Protein AF-A0A8T4M3T1-F1 (afdb_monomer_lite)

Secondary structure (DSSP, 8-state):
--------HHHHHHHHHHHHHHHHHHHHHHHHHS-TT-HHHHHHHHHHHHHHHHHHHHHHHHHHHHHHHHHHHHHHHHHHHHHHTSS-HHHHHHHHHHHHHH--

Sequence (104 aa):
MVPIEEIPKHEILAEEIAELRNKIKNTAYDLEHGFKGNNMVKQKLETHKKMLVEKEQLLSFIIKDKDKIKEIKETEERITEKNATGISEEQQEILEEEIEKEFL

Structure (mmCIF, N/CA/C/O backbone):
data_AF-A0A8T4M3T1-F1
#
_entry.id   AF-A0A8T4M3T1-F1
#
loop_
_atom_site.group_PDB
_atom_site.id
_atom_site.type_symbol
_atom_site.label_atom_id
_atom_site.label_alt_id
_atom_site.label_comp_id
_atom_site.label_asym_id
_atom_site.label_entity_id
_atom_site.label_seq_id
_atom_site.pdbx_PDB_ins_code
_atom_site.Cartn_x
_atom_site.Cartn_y
_atom_site.Cartn_z
_atom_site.occupancy
_atom_site.B_iso_or_equiv
_atom_site.auth_seq_id
_atom_site.auth_comp_id
_atom_site.auth_asym_id
_atom_site.auth_atom_id
_atom_site.pdbx_PDB_model_num
ATOM 1 N N . MET A 1 1 ? -20.495 26.320 11.421 1.00 42.94 1 MET A N 1
ATOM 2 C CA . MET A 1 1 ? -19.470 25.870 10.456 1.00 42.94 1 MET A CA 1
ATOM 3 C C . MET A 1 1 ? -19.511 24.358 10.445 1.00 42.94 1 MET A C 1
ATOM 5 O O . MET A 1 1 ? -19.538 23.780 11.523 1.00 42.94 1 MET A O 1
ATOM 9 N N . VAL A 1 2 ? -19.622 23.743 9.269 1.00 46.72 2 VAL A N 1
ATOM 10 C CA . VAL A 1 2 ? -19.574 22.281 9.129 1.00 46.72 2 VAL A CA 1
ATOM 11 C C . VAL A 1 2 ? -18.154 21.841 9.506 1.00 46.72 2 VAL A C 1
ATOM 13 O O . VAL A 1 2 ? -17.211 22.451 8.995 1.00 46.72 2 VAL A O 1
ATOM 16 N N . PRO A 1 3 ? -17.968 20.892 10.438 1.00 49.69 3 PRO A N 1
ATOM 17 C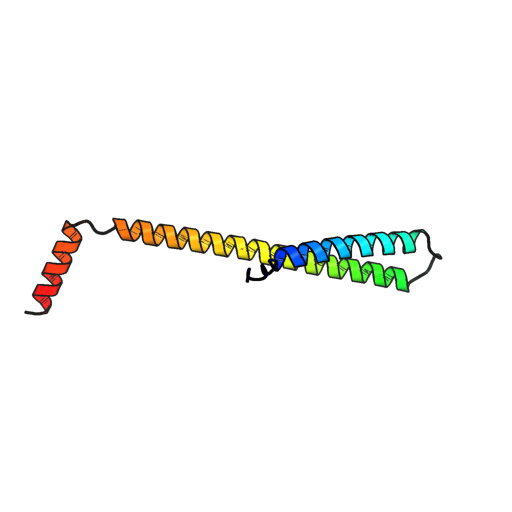 CA . PRO A 1 3 ? -16.640 20.373 10.732 1.00 49.69 3 PRO A CA 1
ATOM 18 C C . PRO A 1 3 ? -16.081 19.739 9.457 1.00 49.69 3 PRO A C 1
ATOM 20 O O . PRO A 1 3 ? -16.790 19.015 8.765 1.00 49.69 3 PRO A O 1
ATOM 23 N N . ILE A 1 4 ? -14.833 20.070 9.122 1.00 60.59 4 ILE A N 1
ATOM 24 C CA . ILE A 1 4 ? -14.098 19.434 8.027 1.00 60.59 4 ILE A CA 1
ATOM 25 C C . ILE A 1 4 ? -14.092 17.941 8.351 1.00 60.59 4 ILE A C 1
ATOM 27 O O . ILE A 1 4 ? -13.524 17.549 9.369 1.00 60.59 4 ILE A O 1
ATOM 31 N N . GLU A 1 5 ? -14.788 17.137 7.548 1.00 58.94 5 GLU A N 1
ATOM 32 C CA . GLU A 1 5 ? -14.753 15.684 7.676 1.00 58.94 5 GLU A CA 1
ATOM 33 C C . GLU A 1 5 ? -13.290 15.256 7.538 1.00 58.94 5 GLU A C 1
ATOM 35 O O . GLU A 1 5 ? -12.674 15.420 6.483 1.00 58.94 5 GLU A O 1
ATOM 40 N N . GLU A 1 6 ? -12.693 14.791 8.637 1.00 63.81 6 GLU A N 1
ATOM 41 C CA . GLU A 1 6 ? -11.380 14.163 8.592 1.00 63.81 6 GLU A CA 1
ATOM 42 C C . GLU A 1 6 ? -11.503 12.940 7.691 1.00 63.81 6 GLU A C 1
ATOM 44 O O . GLU A 1 6 ? -12.140 11.949 8.057 1.00 63.81 6 GLU A O 1
ATOM 49 N N . ILE A 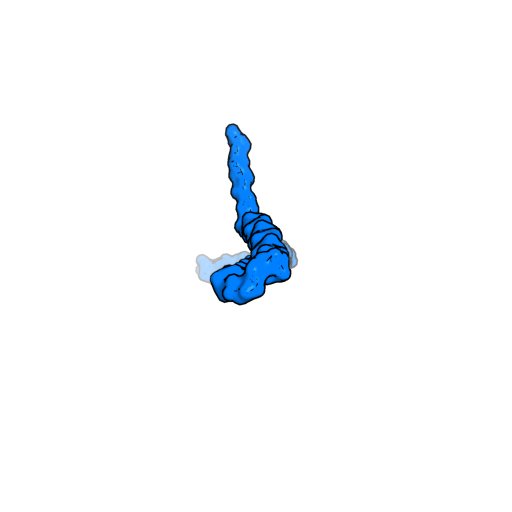1 7 ? -10.903 13.025 6.502 1.00 66.94 7 ILE A N 1
ATOM 50 C CA . ILE A 1 7 ? -10.849 11.899 5.578 1.00 66.94 7 ILE A CA 1
ATOM 51 C C . ILE A 1 7 ? -10.228 10.723 6.341 1.00 66.94 7 ILE A C 1
ATOM 53 O O . ILE A 1 7 ? -9.124 10.849 6.893 1.00 66.94 7 ILE A O 1
ATOM 57 N N . PRO A 1 8 ? -10.916 9.576 6.411 1.00 76.25 8 PRO A N 1
ATOM 58 C CA . PRO A 1 8 ? -10.408 8.430 7.129 1.00 76.25 8 PRO A CA 1
ATOM 59 C C . PRO A 1 8 ? -9.026 8.023 6.610 1.00 76.25 8 PRO A C 1
ATOM 61 O O . PRO A 1 8 ? -8.813 7.870 5.411 1.00 76.25 8 PRO A O 1
ATOM 64 N N . LYS A 1 9 ? -8.080 7.755 7.520 1.00 75.38 9 LYS A N 1
ATOM 65 C CA . LYS A 1 9 ? -6.686 7.407 7.166 1.00 75.38 9 LYS A CA 1
ATOM 66 C C . LYS A 1 9 ? -6.556 6.274 6.136 1.00 75.38 9 LYS A C 1
ATOM 68 O O . LYS A 1 9 ? -5.593 6.249 5.380 1.00 75.38 9 LYS A O 1
ATOM 73 N N . HIS A 1 10 ? -7.509 5.341 6.108 1.00 76.50 10 HIS A N 1
ATOM 74 C CA . HIS A 1 10 ? -7.533 4.238 5.146 1.00 76.50 10 HIS A CA 1
ATOM 75 C C . HIS A 1 10 ? -7.879 4.685 3.718 1.00 76.50 10 HIS A C 1
ATOM 77 O O . HIS A 1 10 ? -7.348 4.111 2.773 1.00 76.50 10 HIS A O 1
ATOM 83 N N . GLU A 1 11 ? -8.717 5.711 3.556 1.00 77.75 11 GLU A N 1
ATOM 84 C CA . GLU A 1 11 ? -9.050 6.293 2.250 1.00 77.75 11 GLU A CA 1
ATOM 85 C C . GLU A 1 11 ? -7.860 7.077 1.694 1.00 77.75 11 GLU A C 1
ATOM 87 O O . GLU A 1 11 ? -7.463 6.846 0.555 1.00 77.75 11 GLU A O 1
ATOM 92 N N . ILE A 1 12 ? -7.195 7.875 2.539 1.00 82.69 12 ILE A N 1
ATOM 93 C CA . ILE A 1 12 ? -5.947 8.573 2.181 1.00 82.69 12 ILE A CA 1
ATOM 94 C C . ILE A 1 12 ? -4.889 7.565 1.705 1.00 82.69 12 ILE A C 1
ATOM 96 O O . ILE A 1 12 ? -4.284 7.727 0.648 1.00 82.69 12 ILE A O 1
ATOM 100 N N . LEU A 1 13 ? -4.691 6.475 2.452 1.00 82.44 13 LEU A N 1
ATOM 101 C CA . LEU A 1 13 ? -3.752 5.416 2.069 1.00 82.44 13 LEU A CA 1
ATOM 102 C C . LEU A 1 13 ? -4.137 4.718 0.760 1.00 82.44 13 LEU A C 1
ATOM 104 O O . LEU A 1 13 ? -3.252 4.350 -0.014 1.00 82.44 13 LEU A O 1
ATOM 108 N N . ALA A 1 14 ? -5.431 4.528 0.498 1.00 82.31 14 ALA A N 1
ATOM 109 C CA . ALA A 1 14 ? -5.906 3.932 -0.746 1.00 82.31 14 ALA A CA 1
ATOM 110 C C . ALA A 1 14 ? -5.629 4.840 -1.957 1.00 82.31 14 ALA A C 1
ATOM 112 O O . ALA A 1 14 ? -5.180 4.347 -2.998 1.00 82.31 14 ALA A O 1
ATOM 113 N N . GLU A 1 15 ? -5.821 6.153 -1.814 1.00 87.00 15 GLU A N 1
ATOM 114 C CA . GLU A 1 15 ? -5.459 7.140 -2.839 1.00 87.00 15 GLU A CA 1
ATOM 115 C C . GLU A 1 15 ? -3.947 7.156 -3.094 1.00 87.00 15 GLU A C 1
ATOM 117 O O . GLU A 1 15 ? -3.509 7.045 -4.242 1.00 87.00 15 GLU A O 1
ATOM 122 N N . GLU A 1 16 ? -3.132 7.178 -2.037 1.00 85.62 16 GLU A N 1
ATOM 123 C CA . GLU A 1 16 ? -1.671 7.129 -2.161 1.00 85.62 16 GLU A CA 1
ATOM 124 C C . GLU A 1 16 ? -1.181 5.852 -2.871 1.00 85.62 16 GLU A C 1
ATOM 126 O O . GLU A 1 16 ? -0.229 5.897 -3.658 1.00 85.62 16 GLU A O 1
ATOM 131 N N . ILE A 1 17 ? -1.824 4.706 -2.619 1.00 89.12 17 ILE A N 1
ATOM 132 C CA . ILE A 1 17 ? -1.552 3.439 -3.317 1.00 89.12 17 ILE A CA 1
ATOM 133 C C . ILE A 1 17 ? -1.906 3.555 -4.803 1.00 89.12 17 ILE A C 1
ATOM 135 O O . ILE A 1 17 ? -1.123 3.121 -5.655 1.00 89.12 17 ILE A O 1
ATOM 139 N N . ALA A 1 18 ? -3.054 4.148 -5.135 1.00 89.25 18 ALA A N 1
ATOM 140 C CA . ALA A 1 18 ? -3.478 4.340 -6.520 1.00 89.25 18 ALA A CA 1
ATOM 141 C C . ALA A 1 18 ? -2.509 5.255 -7.289 1.00 89.25 18 ALA A C 1
ATOM 143 O O . ALA A 1 18 ? -2.079 4.921 -8.400 1.00 89.25 18 ALA A O 1
ATOM 144 N N . GLU A 1 19 ? -2.084 6.360 -6.677 1.00 90.75 19 GLU A N 1
ATOM 145 C CA . GLU A 1 19 ? -1.062 7.239 -7.245 1.00 90.75 19 GLU A CA 1
ATOM 146 C C . GLU A 1 19 ? 0.272 6.521 -7.453 1.00 90.75 19 GLU A C 1
ATOM 148 O O . GLU A 1 19 ? 0.919 6.672 -8.495 1.00 90.75 19 GLU A O 1
ATOM 153 N N . LEU A 1 20 ? 0.700 5.725 -6.473 1.00 89.44 20 LEU A N 1
ATOM 154 C CA . LEU A 1 20 ? 1.960 4.999 -6.549 1.00 89.44 20 LEU A CA 1
ATOM 155 C C . LEU A 1 20 ? 1.928 3.926 -7.646 1.00 89.44 20 LEU A C 1
ATOM 157 O O . LEU A 1 20 ? 2.907 3.782 -8.381 1.00 89.44 20 LEU A O 1
ATOM 161 N N . ARG A 1 21 ? 0.793 3.243 -7.840 1.00 90.12 21 ARG A N 1
ATOM 162 C CA . ARG A 1 21 ? 0.576 2.325 -8.973 1.00 90.12 21 ARG A CA 1
ATOM 163 C C . ARG A 1 21 ? 0.688 3.045 -10.317 1.00 90.12 21 ARG A C 1
ATOM 165 O O . ARG A 1 21 ? 1.343 2.529 -11.225 1.00 90.12 21 ARG A O 1
ATOM 172 N N . ASN A 1 22 ? 0.135 4.252 -10.435 1.00 91.75 22 ASN A N 1
ATOM 173 C CA . ASN A 1 22 ? 0.291 5.070 -11.641 1.00 91.75 22 ASN A CA 1
ATOM 174 C C . ASN A 1 22 ? 1.753 5.477 -11.875 1.00 91.75 22 ASN A C 1
ATOM 176 O O . ASN A 1 22 ? 2.254 5.347 -12.993 1.00 91.75 22 ASN A O 1
ATOM 180 N N . LYS A 1 23 ? 2.479 5.887 -10.826 1.00 89.75 23 LYS A N 1
ATOM 181 C CA . LYS A 1 23 ? 3.919 6.196 -10.917 1.00 89.75 23 LYS A CA 1
ATOM 182 C C . LYS A 1 23 ? 4.734 4.981 -11.364 1.00 89.75 23 LYS A C 1
ATOM 184 O O . LYS A 1 23 ? 5.598 5.121 -12.228 1.00 89.75 23 LYS A O 1
ATOM 189 N N . ILE A 1 24 ? 4.436 3.788 -10.844 1.00 90.88 24 ILE A N 1
ATOM 190 C CA . ILE A 1 24 ? 5.066 2.525 -11.270 1.00 90.88 24 ILE A CA 1
ATOM 191 C C . ILE A 1 24 ? 4.788 2.257 -12.745 1.00 90.88 24 ILE A C 1
ATOM 193 O O . ILE A 1 24 ? 5.719 1.931 -13.475 1.00 90.88 24 ILE A O 1
ATOM 197 N N . LYS A 1 25 ? 3.538 2.415 -13.192 1.00 92.00 25 LYS A N 1
ATOM 198 C CA . LYS A 1 25 ? 3.155 2.208 -14.594 1.00 92.00 25 LYS A CA 1
ATOM 199 C C . LYS A 1 25 ? 3.920 3.147 -15.529 1.00 92.00 25 LYS A C 1
ATOM 201 O O . LYS A 1 25 ? 4.494 2.678 -16.507 1.00 92.00 25 LYS A O 1
ATOM 206 N N . ASN A 1 26 ? 3.991 4.433 -15.195 1.00 89.31 26 ASN A N 1
ATOM 207 C CA . ASN A 1 26 ? 4.728 5.418 -15.990 1.00 89.31 26 ASN A CA 1
ATOM 208 C C . ASN A 1 26 ? 6.233 5.119 -15.991 1.00 89.31 26 ASN A C 1
ATOM 210 O O . ASN A 1 26 ? 6.851 5.068 -17.045 1.00 89.31 26 ASN A O 1
ATOM 214 N N . THR A 1 27 ? 6.810 4.806 -14.827 1.00 86.31 27 THR A N 1
ATOM 215 C CA . THR A 1 27 ? 8.240 4.469 -14.720 1.00 86.31 27 THR A CA 1
ATOM 216 C C . THR A 1 27 ? 8.577 3.167 -15.457 1.00 86.31 27 THR A C 1
ATOM 218 O O . THR A 1 27 ? 9.663 3.035 -16.015 1.00 86.31 27 THR A O 1
ATOM 221 N N . ALA A 1 28 ? 7.664 2.191 -15.477 1.00 87.25 28 ALA A N 1
ATOM 222 C CA . ALA A 1 28 ? 7.820 0.957 -16.243 1.00 87.25 28 ALA A CA 1
ATOM 223 C C . ALA A 1 28 ? 7.757 1.221 -17.752 1.00 87.25 28 ALA A C 1
ATOM 225 O O . ALA A 1 28 ? 8.582 0.688 -18.490 1.00 87.25 28 ALA A O 1
ATOM 226 N N . TYR A 1 29 ? 6.838 2.085 -18.187 1.00 88.00 29 TYR A N 1
ATOM 227 C CA . TYR A 1 29 ? 6.759 2.529 -19.575 1.00 88.00 29 TYR A CA 1
ATOM 228 C C . TYR A 1 29 ? 8.045 3.246 -20.004 1.00 88.00 29 TYR A C 1
ATOM 230 O O . TYR A 1 29 ? 8.624 2.890 -21.029 1.00 88.00 29 TYR A O 1
ATOM 238 N N . ASP A 1 30 ? 8.545 4.174 -19.183 1.00 83.88 30 ASP A N 1
ATOM 239 C CA . ASP A 1 30 ? 9.804 4.889 -19.423 1.00 83.88 30 ASP A CA 1
ATOM 240 C C . ASP A 1 30 ? 11.011 3.945 -19.446 1.00 83.88 30 ASP A C 1
ATOM 242 O O . ASP A 1 30 ? 11.979 4.181 -20.166 1.00 83.88 30 ASP A O 1
ATOM 246 N N . LEU A 1 31 ? 10.977 2.862 -18.666 1.00 84.69 31 LEU A N 1
ATOM 247 C CA . LEU A 1 31 ? 12.024 1.846 -18.688 1.00 84.69 31 LEU A CA 1
ATOM 248 C C . LEU A 1 31 ? 12.010 1.038 -19.993 1.00 84.69 31 LEU A C 1
ATOM 250 O O . LEU A 1 31 ? 13.072 0.702 -20.517 1.00 84.69 31 LEU A O 1
ATOM 254 N N . GLU A 1 32 ? 10.820 0.697 -20.481 1.00 84.94 32 GLU A N 1
ATOM 255 C CA . GLU A 1 32 ? 10.616 -0.112 -21.684 1.00 84.94 32 GLU A CA 1
ATOM 256 C C . GLU A 1 32 ? 10.889 0.682 -22.970 1.00 84.94 32 GLU A C 1
ATOM 258 O O . GLU A 1 32 ? 11.512 0.160 -23.895 1.00 84.94 32 GLU A O 1
ATOM 263 N N . HIS A 1 33 ? 10.480 1.953 -22.999 1.00 84.12 33 HIS A N 1
ATOM 264 C CA . HIS A 1 33 ? 10.562 2.833 -24.171 1.00 84.12 33 HIS A CA 1
ATOM 265 C C . HIS A 1 33 ? 11.737 3.819 -24.110 1.00 84.12 33 HIS A C 1
ATOM 267 O O . HIS A 1 33 ? 12.025 4.512 -25.086 1.00 84.12 33 HIS A O 1
ATOM 273 N N . GLY A 1 34 ? 12.425 3.899 -22.971 1.00 74.19 34 GLY A N 1
ATOM 274 C CA . GLY A 1 34 ? 13.616 4.717 -22.788 1.00 74.19 34 GLY A CA 1
ATOM 275 C C . GLY A 1 34 ? 14.899 4.054 -23.291 1.00 74.19 34 GLY A C 1
ATOM 276 O O . GLY A 1 34 ? 14.930 2.926 -23.783 1.00 74.19 34 GLY A O 1
ATOM 277 N N . PHE A 1 35 ? 16.011 4.775 -23.144 1.00 68.69 35 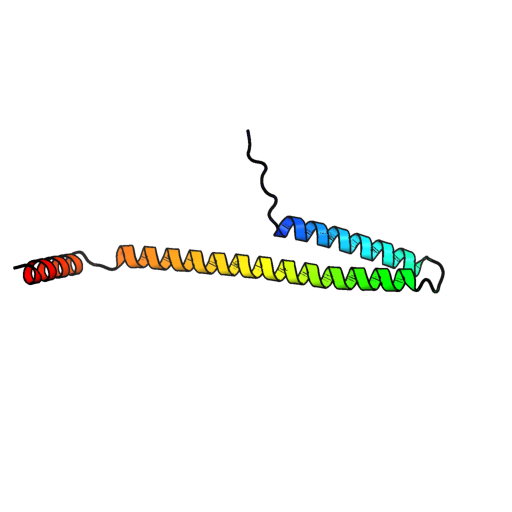PHE A N 1
ATOM 278 C CA . PHE A 1 35 ? 17.332 4.287 -23.538 1.00 68.69 35 PHE A CA 1
ATOM 279 C C . PHE A 1 35 ? 17.696 3.014 -22.749 1.00 68.69 35 PHE A C 1
ATOM 281 O O . PHE A 1 35 ? 17.739 3.025 -21.512 1.00 68.69 35 PHE A O 1
ATOM 288 N N . LYS A 1 36 ? 17.975 1.909 -23.460 1.00 63.84 36 LYS A N 1
ATOM 289 C CA . LYS A 1 36 ? 18.407 0.636 -22.858 1.00 63.84 36 LYS A CA 1
ATOM 290 C C . LYS A 1 36 ? 19.604 0.885 -21.936 1.00 63.84 36 LYS A C 1
ATOM 292 O O . LYS A 1 36 ? 20.646 1.347 -22.386 1.00 63.84 36 LYS A O 1
ATOM 297 N N . GLY A 1 37 ? 19.456 0.554 -20.653 1.00 63.84 37 GLY A N 1
ATOM 298 C CA . GLY A 1 37 ? 20.530 0.682 -19.660 1.00 63.84 37 GLY A CA 1
ATOM 299 C C . GLY A 1 37 ? 20.358 1.806 -18.639 1.00 63.84 37 GLY A C 1
ATOM 300 O O . GLY A 1 37 ? 21.284 2.052 -17.870 1.00 63.84 37 GLY A O 1
ATOM 301 N N . ASN A 1 38 ? 19.191 2.455 -18.561 1.00 79.38 38 ASN A N 1
ATOM 302 C CA . ASN A 1 38 ? 18.933 3.446 -17.516 1.00 79.38 38 ASN A CA 1
ATOM 303 C C . ASN A 1 38 ? 18.747 2.783 -16.133 1.00 79.38 38 ASN A C 1
ATOM 305 O O . ASN A 1 38 ? 17.633 2.555 -15.654 1.00 79.38 38 ASN A O 1
ATOM 309 N N . ASN A 1 39 ? 19.870 2.437 -15.500 1.00 84.00 39 ASN A N 1
ATOM 310 C CA . ASN A 1 39 ? 19.921 1.748 -14.210 1.00 84.00 39 ASN A CA 1
ATOM 311 C C . ASN A 1 39 ? 19.231 2.561 -13.099 1.00 84.00 39 ASN A C 1
ATOM 313 O O . ASN A 1 39 ? 18.632 1.993 -12.190 1.00 84.00 39 ASN A O 1
ATOM 317 N N . MET A 1 40 ? 19.234 3.892 -13.226 1.00 84.00 40 MET A N 1
ATOM 318 C CA . MET A 1 40 ? 18.520 4.794 -12.324 1.00 84.00 40 MET A CA 1
ATOM 319 C C . MET A 1 40 ? 16.999 4.611 -12.417 1.00 84.00 40 MET A C 1
ATOM 321 O O . MET A 1 40 ? 16.321 4.600 -11.393 1.00 84.00 40 MET A O 1
ATOM 325 N N . VAL A 1 41 ? 16.447 4.424 -13.621 1.00 83.88 41 VAL A N 1
ATOM 326 C CA . VAL A 1 41 ? 15.004 4.171 -13.808 1.00 83.88 41 VAL A CA 1
ATOM 327 C C . VAL A 1 41 ? 14.623 2.783 -13.287 1.00 83.88 41 VAL A C 1
ATOM 329 O O . VAL A 1 41 ? 13.581 2.647 -12.650 1.00 83.88 41 VAL A O 1
ATOM 332 N N . LYS A 1 42 ? 15.493 1.773 -13.448 1.00 86.31 42 LYS A N 1
ATOM 333 C CA . LYS A 1 42 ? 15.287 0.445 -12.833 1.00 86.31 42 LYS A CA 1
ATOM 334 C C . LYS A 1 42 ? 15.217 0.531 -11.312 1.00 86.31 42 LYS A C 1
ATOM 336 O O . LYS A 1 42 ? 14.267 0.026 -10.723 1.00 86.31 42 LYS A O 1
ATOM 341 N N . GLN A 1 43 ? 16.183 1.209 -10.693 1.00 88.06 43 GLN A N 1
ATOM 342 C CA . GLN A 1 43 ? 16.202 1.400 -9.243 1.00 88.06 43 GLN A CA 1
ATOM 343 C C . GLN A 1 43 ? 14.975 2.175 -8.759 1.00 88.06 43 GLN A C 1
ATOM 345 O O . GLN A 1 43 ? 14.352 1.765 -7.785 1.00 88.06 43 GLN A O 1
ATOM 350 N N . LYS A 1 44 ? 14.571 3.244 -9.459 1.00 87.19 44 LYS A N 1
ATOM 351 C CA . LYS A 1 44 ? 13.335 3.975 -9.135 1.00 87.19 44 LYS A CA 1
ATOM 352 C C . LYS A 1 44 ? 12.112 3.063 -9.188 1.00 87.19 44 LYS A C 1
ATOM 354 O O . LYS A 1 44 ? 11.335 3.048 -8.238 1.00 87.19 44 LYS A O 1
ATOM 359 N N . LEU A 1 45 ? 11.959 2.278 -10.255 1.00 88.06 45 LEU A N 1
ATOM 360 C CA . LEU A 1 45 ? 10.844 1.341 -10.399 1.00 88.06 45 LEU A CA 1
ATOM 361 C C . LEU A 1 45 ? 10.804 0.325 -9.250 1.00 88.06 45 LEU A C 1
ATOM 363 O O . LEU A 1 45 ? 9.734 0.035 -8.717 1.00 88.06 45 LEU A O 1
ATOM 367 N N . GLU A 1 46 ? 11.959 -0.203 -8.858 1.00 90.62 46 GLU A N 1
ATOM 368 C CA . GLU A 1 46 ? 12.060 -1.175 -7.773 1.00 90.62 46 GLU A CA 1
ATOM 369 C C . GLU A 1 46 ? 11.750 -0.559 -6.404 1.00 90.62 46 GLU A C 1
ATOM 371 O O . GLU A 1 46 ? 10.994 -1.142 -5.626 1.00 90.62 46 GLU A O 1
ATOM 376 N N . THR A 1 47 ? 12.231 0.658 -6.141 1.00 90.56 47 THR A N 1
ATOM 377 C CA . THR A 1 47 ? 11.871 1.423 -4.940 1.00 90.56 47 THR A CA 1
ATOM 378 C C . THR A 1 47 ? 10.370 1.691 -4.881 1.00 90.56 47 THR A C 1
ATOM 380 O O . THR A 1 47 ? 9.746 1.431 -3.854 1.00 90.56 47 THR A O 1
ATOM 383 N N . HIS A 1 48 ? 9.757 2.138 -5.983 1.00 88.00 48 HIS A N 1
ATOM 384 C CA . HIS A 1 48 ? 8.313 2.370 -6.022 1.00 88.00 48 HIS A CA 1
ATOM 385 C C . HIS A 1 48 ? 7.516 1.085 -5.756 1.00 88.00 48 HIS A C 1
ATOM 387 O O . HIS A 1 48 ? 6.534 1.126 -5.019 1.00 88.00 48 HIS A O 1
ATOM 393 N N . LYS A 1 49 ? 7.956 -0.062 -6.291 1.00 88.44 49 LYS A N 1
ATOM 394 C CA . LYS A 1 49 ? 7.332 -1.365 -6.011 1.00 88.44 49 LYS A CA 1
ATOM 395 C C . LYS A 1 49 ? 7.441 -1.764 -4.538 1.00 88.44 49 LYS A C 1
ATOM 397 O O . LYS A 1 49 ? 6.457 -2.241 -3.985 1.00 88.44 49 LYS A O 1
ATOM 402 N N . LYS A 1 50 ? 8.591 -1.549 -3.890 1.00 91.19 50 LYS A N 1
ATOM 403 C CA . LYS A 1 50 ? 8.749 -1.817 -2.448 1.00 91.19 50 LYS A CA 1
ATOM 404 C C . LYS A 1 50 ? 7.825 -0.939 -1.606 1.00 91.19 50 LYS A C 1
ATOM 406 O O . LYS A 1 50 ? 7.081 -1.461 -0.784 1.00 91.19 50 LYS A O 1
ATOM 411 N N . MET A 1 51 ? 7.790 0.363 -1.894 1.00 87.44 51 MET A N 1
ATOM 412 C CA . MET A 1 51 ? 6.884 1.300 -1.220 1.00 87.44 51 MET A CA 1
ATOM 413 C C . MET A 1 51 ? 5.407 0.927 -1.409 1.00 87.44 51 MET A C 1
ATOM 415 O O . MET A 1 51 ? 4.599 1.152 -0.511 1.00 87.44 51 MET A O 1
ATOM 419 N N . LEU A 1 52 ? 5.040 0.359 -2.565 1.00 89.19 52 LEU A N 1
ATOM 420 C CA . LEU A 1 52 ? 3.677 -0.105 -2.819 1.00 89.19 52 LEU A CA 1
ATOM 421 C C . LEU A 1 52 ? 3.317 -1.270 -1.899 1.00 89.19 52 LEU A C 1
ATOM 423 O O . LEU A 1 52 ? 2.272 -1.222 -1.259 1.00 89.19 52 LEU A O 1
ATOM 427 N N . VAL A 1 53 ? 4.198 -2.265 -1.790 1.00 89.94 53 VAL A N 1
ATOM 428 C CA . VAL A 1 53 ? 3.990 -3.420 -0.905 1.00 89.94 53 VAL A CA 1
ATOM 429 C C . VAL A 1 53 ? 3.863 -2.977 0.552 1.00 89.94 53 VAL A C 1
ATOM 431 O O . VAL A 1 53 ? 2.950 -3.423 1.242 1.00 89.94 53 VAL A O 1
ATOM 434 N N . GLU A 1 54 ? 4.724 -2.069 1.016 1.00 89.12 54 GLU A N 1
ATOM 435 C CA . GLU A 1 54 ? 4.661 -1.536 2.384 1.00 89.12 54 GLU A CA 1
ATOM 436 C C . GLU A 1 54 ? 3.331 -0.819 2.661 1.00 89.12 54 GLU A C 1
ATOM 438 O O . GLU A 1 54 ? 2.689 -1.076 3.681 1.00 89.12 54 GLU A O 1
ATOM 443 N N . LYS A 1 55 ? 2.869 0.039 1.739 1.00 85.62 55 LYS A N 1
ATOM 444 C CA . LYS A 1 55 ? 1.588 0.751 1.887 1.00 85.62 55 LYS A CA 1
ATOM 445 C C . LYS A 1 55 ? 0.384 -0.191 1.817 1.00 85.62 55 LYS A C 1
ATOM 447 O O . LYS A 1 55 ? -0.552 -0.026 2.595 1.00 85.62 55 LYS A O 1
ATOM 452 N N . GLU A 1 56 ? 0.408 -1.198 0.944 1.00 85.75 56 GLU A N 1
ATOM 453 C CA . GLU A 1 56 ? -0.646 -2.220 0.858 1.00 85.75 56 GLU A CA 1
ATOM 454 C C . GLU A 1 56 ? -0.717 -3.078 2.131 1.00 85.75 56 GLU A C 1
ATOM 456 O O . GLU A 1 56 ? -1.810 -3.357 2.631 1.00 85.75 56 GLU A O 1
ATOM 461 N N . GLN A 1 57 ? 0.433 -3.447 2.701 1.00 86.94 57 GLN A N 1
ATOM 462 C CA . GLN A 1 57 ? 0.501 -4.146 3.987 1.00 86.94 57 GLN A CA 1
ATOM 463 C C . GLN A 1 57 ? -0.049 -3.285 5.127 1.00 86.94 57 GLN A C 1
ATOM 465 O O . GLN A 1 57 ? -0.843 -3.774 5.933 1.00 86.94 57 GLN A O 1
ATOM 470 N N . LEU A 1 58 ? 0.319 -2.002 5.169 1.00 84.12 58 LEU A N 1
ATOM 471 C CA . LEU A 1 58 ? -0.178 -1.060 6.168 1.00 84.12 58 LEU A CA 1
ATOM 472 C C . LEU A 1 58 ? -1.701 -0.876 6.063 1.00 84.12 58 LEU A C 1
ATOM 474 O O . LEU A 1 58 ? -2.397 -0.914 7.076 1.00 84.12 58 LEU A O 1
ATOM 478 N N . LEU A 1 59 ? -2.236 -0.746 4.844 1.00 82.56 59 LEU A N 1
ATOM 479 C CA . LEU A 1 59 ? -3.678 -0.659 4.613 1.00 82.56 59 LEU A CA 1
ATOM 480 C C . LEU A 1 59 ? -4.394 -1.938 5.071 1.00 82.56 59 LEU A C 1
ATOM 482 O O . LEU A 1 59 ? -5.411 -1.859 5.760 1.00 82.56 59 LEU A O 1
ATOM 486 N N . SER A 1 60 ? -3.848 -3.117 4.752 1.00 81.31 60 SER A N 1
ATOM 487 C CA . SER A 1 60 ? -4.407 -4.391 5.219 1.00 81.31 60 SER A CA 1
ATOM 488 C C . SER A 1 60 ? -4.397 -4.509 6.744 1.00 81.31 60 SER A C 1
ATOM 490 O O . SER A 1 60 ? -5.344 -5.064 7.302 1.00 81.31 60 SER A O 1
ATOM 492 N N . PHE A 1 61 ? -3.358 -4.006 7.411 1.00 81.62 61 PHE A N 1
ATOM 493 C CA . PHE A 1 61 ? -3.276 -3.986 8.869 1.00 81.62 61 PHE A CA 1
ATOM 494 C C . PHE A 1 61 ? -4.348 -3.072 9.475 1.00 81.62 61 PHE A C 1
ATOM 496 O O . PHE A 1 61 ? -5.093 -3.504 10.350 1.00 81.62 61 PHE A O 1
ATOM 503 N N . ILE A 1 62 ? -4.505 -1.857 8.940 1.00 76.25 62 ILE A N 1
ATOM 504 C CA . ILE A 1 62 ? -5.515 -0.890 9.398 1.00 76.25 62 ILE A CA 1
ATOM 505 C C . ILE A 1 62 ? -6.939 -1.429 9.209 1.00 76.25 62 ILE A C 1
ATOM 507 O O . ILE A 1 62 ? -7.777 -1.257 10.093 1.00 76.25 62 ILE A O 1
ATOM 511 N N . ILE A 1 63 ? -7.225 -2.092 8.084 1.00 77.38 63 ILE A N 1
ATOM 512 C CA . ILE A 1 63 ? -8.541 -2.703 7.838 1.00 77.38 63 ILE A CA 1
ATOM 513 C C . ILE A 1 63 ? -8.791 -3.856 8.817 1.00 77.38 63 ILE A C 1
ATOM 515 O O . ILE A 1 63 ? -9.832 -3.879 9.466 1.00 77.38 63 ILE A O 1
ATOM 519 N N . LYS A 1 64 ? -7.821 -4.765 8.997 1.00 76.19 64 LYS A N 1
ATOM 520 C CA . LYS A 1 64 ? -7.948 -5.879 9.953 1.00 76.19 64 LYS A CA 1
ATOM 521 C C . LYS A 1 64 ? -8.153 -5.403 11.388 1.00 76.19 64 LYS A C 1
ATOM 523 O O . LYS A 1 64 ? -8.946 -5.993 12.114 1.00 76.19 64 LYS A O 1
ATOM 528 N N . ASP A 1 65 ? -7.453 -4.356 11.805 1.00 70.19 65 ASP A N 1
ATOM 529 C CA . ASP A 1 65 ? -7.628 -3.795 13.143 1.00 70.19 65 ASP A CA 1
ATOM 530 C C . ASP A 1 65 ? -8.981 -3.088 13.292 1.00 70.19 65 ASP A C 1
ATOM 532 O O . ASP A 1 65 ? -9.610 -3.200 14.342 1.00 70.19 65 ASP A O 1
ATOM 536 N N . LYS A 1 66 ? -9.493 -2.438 12.238 1.00 68.19 66 LYS A N 1
ATOM 537 C CA . LYS A 1 66 ? -10.856 -1.882 12.226 1.00 68.19 66 LYS A CA 1
ATOM 538 C C . LYS A 1 66 ? -11.916 -2.973 12.412 1.00 68.19 66 LYS A C 1
ATOM 540 O O . LYS A 1 66 ? -12.869 -2.758 13.161 1.00 68.19 66 LYS A O 1
ATOM 545 N N . ASP A 1 67 ? -11.740 -4.127 11.772 1.00 68.25 67 ASP A N 1
ATOM 546 C CA . ASP A 1 67 ? -12.661 -5.262 11.899 1.00 68.25 67 ASP A CA 1
ATOM 547 C C . ASP A 1 67 ? -12.600 -5.883 13.303 1.00 68.25 67 ASP A C 1
ATOM 549 O O . ASP A 1 67 ? -13.641 -6.107 13.916 1.00 68.25 67 ASP A O 1
ATOM 553 N N . LYS A 1 68 ? -11.401 -6.031 13.884 1.00 62.91 68 LYS A N 1
ATOM 554 C CA . LYS A 1 68 ? -11.246 -6.465 15.285 1.00 62.91 68 LYS A CA 1
ATOM 555 C C . LYS A 1 68 ? -11.900 -5.507 16.280 1.00 62.91 68 LYS A C 1
ATOM 557 O O . LYS A 1 68 ? -12.514 -5.947 17.245 1.00 62.91 68 LYS A O 1
ATOM 562 N N . ILE A 1 69 ? -11.775 -4.196 16.064 1.00 62.34 69 ILE A N 1
ATOM 563 C CA . ILE A 1 69 ? -12.412 -3.190 16.928 1.00 62.34 69 ILE A CA 1
ATOM 564 C C . ILE A 1 69 ? -13.940 -3.296 16.844 1.00 62.34 69 ILE A C 1
ATOM 566 O O . ILE A 1 69 ? -14.615 -3.132 17.860 1.00 62.34 69 ILE A O 1
ATOM 570 N N . LYS A 1 70 ? -14.496 -3.586 15.660 1.00 65.81 70 LYS A N 1
ATOM 571 C CA . LYS A 1 70 ? -15.934 -3.850 15.512 1.00 65.81 70 LYS A CA 1
ATOM 572 C C . LYS A 1 70 ? -16.363 -5.122 16.237 1.00 65.81 70 LYS A C 1
ATOM 574 O O . LYS A 1 70 ? -17.330 -5.062 16.986 1.00 65.81 70 LYS A O 1
ATOM 579 N N . GLU A 1 71 ? -15.630 -6.223 16.081 1.00 59.6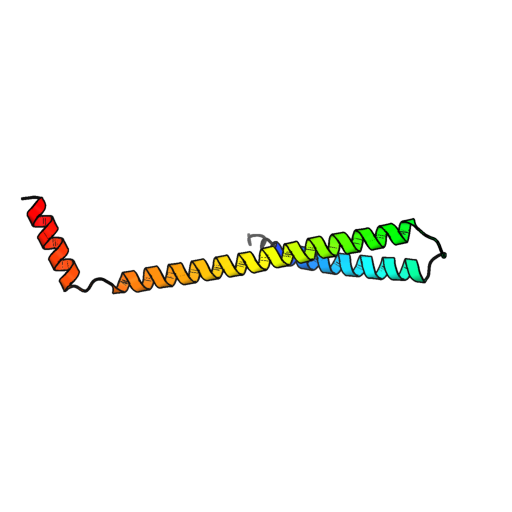6 71 GLU A N 1
ATOM 580 C CA . GLU A 1 71 ? -15.932 -7.480 16.782 1.00 59.66 71 GLU A CA 1
ATOM 581 C C . GLU A 1 71 ? -15.917 -7.311 18.306 1.00 59.66 71 GLU A C 1
ATOM 583 O O . GLU A 1 71 ? -16.805 -7.822 18.988 1.00 59.66 71 GLU A O 1
ATOM 588 N N . ILE A 1 72 ? -14.952 -6.564 18.855 1.00 65.06 72 ILE A N 1
ATOM 589 C CA . ILE A 1 72 ? -14.892 -6.284 20.297 1.00 65.06 72 ILE A CA 1
ATOM 590 C C . ILE A 1 72 ? -16.120 -5.485 20.739 1.00 65.06 72 ILE A C 1
ATOM 592 O O . ILE A 1 72 ? -16.763 -5.877 21.707 1.00 65.06 72 ILE A O 1
ATOM 596 N N . LYS A 1 73 ? -16.498 -4.429 20.006 1.00 61.59 73 LYS A N 1
ATOM 597 C CA . LYS A 1 73 ? -17.688 -3.627 20.333 1.00 61.59 73 LYS A CA 1
ATOM 598 C C . LYS A 1 73 ? -18.982 -4.435 20.277 1.00 61.59 73 LYS A C 1
ATOM 600 O O . LYS A 1 73 ? -19.773 -4.369 21.208 1.00 61.59 73 LYS A O 1
ATOM 605 N N . GLU A 1 74 ? -19.172 -5.241 19.234 1.00 66.94 74 GLU A N 1
ATOM 606 C CA . GLU A 1 74 ? -20.342 -6.124 19.121 1.00 66.94 74 GLU A CA 1
ATOM 607 C C . GLU A 1 74 ? -20.373 -7.177 20.241 1.00 66.94 74 GLU A C 1
ATOM 609 O O . GLU A 1 74 ? -21.440 -7.592 20.697 1.00 66.94 74 GLU A O 1
ATOM 614 N N . THR A 1 75 ? -19.204 -7.621 20.706 1.00 65.69 75 THR A N 1
ATOM 615 C CA . THR A 1 75 ? -19.099 -8.563 21.826 1.00 65.69 75 THR A CA 1
ATOM 616 C C . THR A 1 75 ? -19.399 -7.880 23.161 1.00 65.69 75 THR A C 1
ATOM 618 O O . THR A 1 75 ? -20.115 -8.458 23.978 1.00 65.69 75 THR A O 1
ATOM 621 N N . GLU A 1 76 ? -18.914 -6.656 23.378 1.00 56.75 76 GLU A N 1
ATOM 622 C CA . GLU A 1 76 ? -19.237 -5.841 24.555 1.00 56.75 76 GLU A CA 1
ATOM 623 C C . GLU A 1 76 ? -20.737 -5.534 24.630 1.00 56.75 76 GLU A C 1
ATOM 625 O O . GLU A 1 76 ? -21.330 -5.746 25.685 1.00 56.75 76 GLU A O 1
ATOM 630 N N . GLU A 1 77 ? -21.364 -5.141 23.516 1.00 63.22 77 GLU A N 1
ATOM 631 C CA . GLU A 1 77 ? -22.812 -4.892 23.427 1.00 63.22 77 GLU A CA 1
ATOM 632 C C . GLU A 1 77 ? -23.638 -6.151 23.747 1.00 63.22 77 GLU A C 1
ATOM 634 O O . GLU A 1 77 ? -24.600 -6.090 24.510 1.00 63.22 77 GLU A O 1
ATOM 639 N N . ARG A 1 78 ? -23.227 -7.333 23.268 1.00 59.47 78 ARG A N 1
ATOM 640 C CA . ARG A 1 78 ? -23.897 -8.598 23.631 1.00 59.47 78 ARG A CA 1
ATOM 641 C C . ARG A 1 78 ? -23.725 -8.977 25.100 1.00 59.47 78 ARG A C 1
ATOM 643 O O . ARG A 1 78 ? -24.602 -9.636 25.660 1.00 59.47 78 ARG A O 1
ATOM 650 N N . ILE A 1 79 ? -22.589 -8.641 25.714 1.00 58.59 79 ILE A N 1
ATOM 651 C CA . ILE A 1 79 ? -22.345 -8.908 27.138 1.00 58.59 79 ILE A CA 1
ATOM 652 C C . ILE A 1 79 ? -23.212 -7.986 27.999 1.00 58.59 79 ILE A C 1
ATOM 654 O O . ILE A 1 79 ? -23.828 -8.461 28.954 1.00 58.59 79 ILE A O 1
ATOM 658 N N . THR A 1 80 ? -23.308 -6.698 27.664 1.00 58.62 80 THR A N 1
ATOM 659 C CA . THR A 1 80 ? -24.177 -5.758 28.385 1.00 58.62 80 THR A CA 1
ATOM 660 C C . THR A 1 80 ? -25.657 -6.080 28.195 1.00 58.62 80 THR A C 1
ATOM 662 O O . THR A 1 80 ? -26.387 -6.073 29.186 1.00 58.62 80 THR A O 1
ATOM 665 N N . GLU A 1 81 ? -26.099 -6.467 26.995 1.00 57.06 81 GLU A N 1
ATOM 666 C CA . GLU A 1 81 ? -27.478 -6.932 26.769 1.00 57.06 81 GLU A CA 1
ATOM 667 C C . GLU A 1 81 ? -27.802 -8.213 27.553 1.00 57.06 81 GLU A C 1
ATOM 669 O O . GLU A 1 81 ? -28.857 -8.296 28.180 1.00 57.06 81 GLU A O 1
ATOM 674 N N . LYS A 1 82 ? -26.887 -9.193 27.601 1.00 52.84 82 LYS A N 1
ATOM 675 C CA . LYS A 1 82 ? -27.086 -10.408 28.412 1.00 52.84 82 LYS A CA 1
ATOM 676 C C . LYS A 1 82 ? -27.124 -10.127 29.913 1.00 52.84 82 LYS A C 1
ATOM 678 O O . LYS A 1 82 ? -27.934 -10.737 30.609 1.00 52.84 82 LYS A O 1
ATOM 683 N N . ASN A 1 83 ? -26.284 -9.218 30.407 1.00 50.62 83 ASN A N 1
ATOM 684 C CA . ASN A 1 83 ? -26.276 -8.836 31.820 1.00 50.62 83 ASN A CA 1
ATOM 685 C C . ASN A 1 83 ? -27.520 -8.028 32.217 1.00 50.62 83 ASN A C 1
ATOM 687 O O . ASN A 1 83 ? -27.985 -8.173 33.342 1.00 50.62 83 ASN A O 1
ATOM 691 N N . ALA A 1 84 ? -28.108 -7.249 31.303 1.00 51.81 84 ALA A N 1
ATOM 692 C CA . ALA A 1 84 ? -29.368 -6.544 31.554 1.00 51.81 84 ALA A CA 1
ATOM 693 C C . ALA A 1 84 ? -30.573 -7.494 31.718 1.00 51.81 84 ALA A C 1
ATOM 695 O O . ALA A 1 84 ? -31.575 -7.116 32.314 1.00 51.81 84 ALA A O 1
ATOM 696 N N . THR A 1 85 ? -30.474 -8.731 31.222 1.00 55.59 85 THR A N 1
ATOM 697 C CA . THR A 1 85 ? -31.516 -9.770 31.342 1.00 55.59 85 THR A CA 1
ATOM 698 C 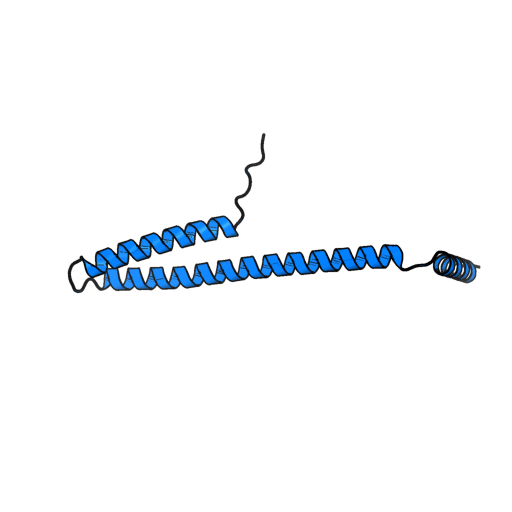C . THR A 1 85 ? -31.195 -10.872 32.364 1.00 55.59 85 THR A C 1
ATOM 700 O O . THR A 1 85 ? -31.924 -11.856 32.444 1.00 55.59 85 THR A O 1
ATOM 703 N N . GLY A 1 86 ? -30.074 -10.764 33.088 1.00 52.97 86 GLY A N 1
ATOM 704 C CA . GLY A 1 86 ? -29.441 -11.895 33.780 1.00 52.97 86 GLY A CA 1
ATOM 705 C C . GLY A 1 86 ? -29.790 -12.103 35.255 1.00 52.97 86 GLY A C 1
ATOM 706 O O . GLY A 1 86 ? -29.369 -13.112 35.810 1.00 52.97 86 GLY A O 1
ATOM 707 N N . ILE A 1 87 ? -30.529 -11.191 35.886 1.00 59.00 87 ILE A N 1
ATOM 708 C CA . ILE A 1 87 ? -30.963 -11.331 37.283 1.00 59.00 87 ILE A CA 1
ATOM 709 C C . ILE A 1 87 ? -32.490 -11.375 37.257 1.00 59.00 87 ILE A C 1
ATOM 711 O O . ILE A 1 87 ? -33.124 -10.407 36.838 1.00 59.00 87 ILE A O 1
ATOM 715 N N . SER A 1 88 ? -33.089 -12.518 37.612 1.00 62.78 88 SER A N 1
ATOM 716 C CA . SER A 1 88 ? -34.542 -12.562 37.817 1.00 62.78 88 SER A CA 1
ATOM 717 C C . SER A 1 88 ? -34.894 -11.746 39.062 1.00 62.78 88 SER A C 1
ATOM 719 O O . SER A 1 88 ? -34.081 -11.655 39.979 1.00 62.78 88 SER A O 1
ATOM 721 N N . GLU A 1 89 ? -36.097 -11.171 39.119 1.00 61.03 89 GLU A N 1
ATOM 722 C CA . GLU A 1 89 ? -36.555 -10.387 40.281 1.00 61.03 89 GLU A CA 1
ATOM 723 C C . GLU A 1 89 ? -36.360 -11.154 41.607 1.00 61.03 89 GLU A C 1
ATOM 725 O O . GLU A 1 89 ? -35.893 -10.577 42.583 1.00 61.03 89 GLU A O 1
ATOM 730 N N . GLU A 1 90 ? -36.557 -12.481 41.606 1.00 54.88 90 GLU A N 1
ATOM 731 C CA . GLU A 1 90 ? -36.288 -13.360 42.759 1.00 54.88 90 GLU A CA 1
ATOM 732 C C . GLU A 1 90 ? -34.809 -13.386 43.191 1.00 54.88 90 GLU A C 1
ATOM 734 O O . GLU A 1 90 ? -34.513 -13.464 44.379 1.00 54.88 90 GLU A O 1
ATOM 739 N N . GLN A 1 91 ? -33.852 -13.323 42.260 1.00 58.31 91 GLN A N 1
ATOM 740 C CA . GLN A 1 91 ? -32.422 -13.290 42.601 1.00 58.31 91 GLN A CA 1
ATOM 741 C C . GLN A 1 91 ? -31.986 -11.928 43.141 1.00 58.31 91 GLN A C 1
ATOM 743 O O . GLN A 1 91 ? -31.022 -11.854 43.902 1.00 58.31 91 GLN A O 1
ATOM 748 N N . GLN A 1 92 ? -32.686 -10.864 42.753 1.00 64.88 92 GLN A N 1
ATOM 749 C CA . GLN A 1 92 ? -32.423 -9.518 43.240 1.00 64.88 92 GLN A CA 1
ATOM 750 C C . GLN A 1 92 ? -32.959 -9.331 44.666 1.00 64.88 92 GLN A C 1
ATOM 752 O O . GLN A 1 92 ? -32.252 -8.789 45.511 1.00 64.88 92 GLN A O 1
ATOM 757 N N . GLU A 1 93 ? -34.140 -9.881 44.955 1.00 64.50 93 GLU A N 1
ATOM 758 C CA . GLU A 1 93 ? -34.761 -9.857 46.287 1.00 64.50 93 GLU A CA 1
ATOM 759 C C . GLU A 1 93 ? -33.941 -10.658 47.321 1.00 64.50 93 GLU A C 1
ATOM 761 O O . GLU A 1 93 ? -33.720 -10.193 48.438 1.00 64.50 93 GLU A O 1
ATOM 766 N N . ILE A 1 94 ? -33.376 -11.811 46.929 1.00 67.56 94 ILE A N 1
ATOM 767 C CA . ILE A 1 94 ? -32.471 -12.600 47.791 1.00 67.56 94 ILE A CA 1
ATOM 768 C C . ILE A 1 94 ? -31.191 -11.820 48.130 1.00 67.56 94 ILE A C 1
ATOM 770 O O . ILE A 1 94 ? -30.713 -11.883 49.263 1.00 67.56 94 ILE A O 1
ATOM 774 N N . LEU A 1 95 ? -30.636 -11.075 47.168 1.00 64.56 95 LEU A N 1
ATOM 775 C CA . LEU A 1 95 ? -29.431 -10.273 47.390 1.00 64.56 95 LEU A CA 1
ATOM 776 C C . LEU A 1 95 ? -29.700 -9.089 48.328 1.00 64.56 95 LEU A C 1
ATOM 778 O O . LEU A 1 95 ? -28.859 -8.771 49.168 1.00 64.56 95 LEU A O 1
ATOM 782 N N . GLU A 1 96 ? -30.860 -8.444 48.197 1.00 66.19 96 GLU A N 1
ATOM 783 C CA . GLU A 1 96 ? -31.269 -7.347 49.081 1.00 66.19 96 GLU A CA 1
ATOM 784 C C . GLU A 1 96 ? -31.492 -7.840 50.522 1.00 66.19 96 GLU A C 1
ATOM 786 O O . GLU A 1 96 ? -30.985 -7.216 51.459 1.00 66.19 96 GLU A O 1
ATOM 791 N N . GLU A 1 97 ? -32.127 -9.004 50.714 1.00 68.00 97 GLU A N 1
ATOM 792 C CA . GLU A 1 97 ? -32.283 -9.612 52.046 1.00 68.00 97 GLU A CA 1
ATOM 793 C C . GLU A 1 97 ? -30.951 -10.040 52.691 1.00 68.00 97 GLU A C 1
ATOM 795 O O . GLU A 1 97 ? -30.809 -9.9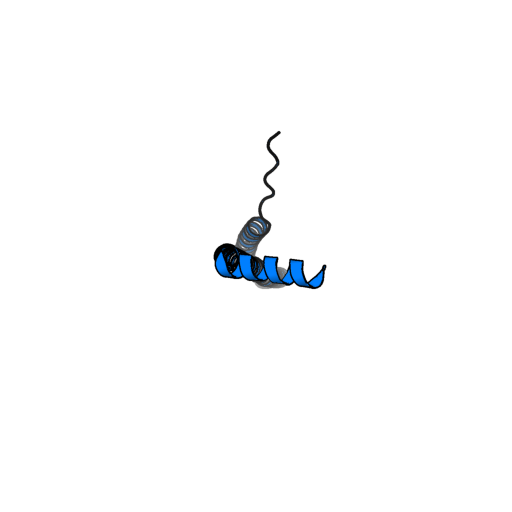72 53.918 1.00 68.00 97 GLU A O 1
ATOM 800 N N . GLU A 1 98 ? -29.981 -10.524 51.908 1.00 61.56 98 GLU A N 1
ATOM 801 C CA . GLU A 1 98 ? -28.651 -10.881 52.427 1.00 61.56 98 GLU A CA 1
ATOM 802 C C . GLU A 1 98 ? -27.856 -9.641 52.854 1.00 61.56 98 GLU A C 1
ATOM 804 O O . GLU A 1 98 ? -27.230 -9.657 53.918 1.00 61.56 98 GLU A O 1
ATOM 809 N N . ILE A 1 99 ? -27.934 -8.548 52.089 1.00 65.56 99 ILE A N 1
ATOM 810 C CA . ILE A 1 99 ? -27.269 -7.282 52.428 1.00 65.56 99 ILE A CA 1
ATOM 811 C C . ILE A 1 99 ? -27.876 -6.668 53.696 1.00 65.56 99 ILE A C 1
ATOM 813 O O . ILE A 1 99 ? -27.133 -6.213 54.566 1.00 65.56 99 ILE A O 1
ATOM 817 N N . GLU A 1 100 ? -29.202 -6.678 53.859 1.00 60.00 100 GLU A N 1
ATOM 818 C CA . GLU A 1 100 ? -29.831 -6.158 55.084 1.00 60.00 100 GLU A CA 1
ATOM 819 C C . GLU A 1 100 ? -29.463 -6.970 56.336 1.00 60.00 100 GLU A C 1
ATOM 821 O O . GLU A 1 100 ? -29.338 -6.398 57.420 1.00 60.00 100 GLU A O 1
ATOM 826 N N . LYS A 1 101 ? -29.230 -8.283 56.205 1.00 65.00 101 LYS A N 1
ATOM 827 C CA . LYS A 1 101 ? -28.810 -9.141 57.327 1.00 65.00 101 LYS A CA 1
ATOM 828 C C . LYS A 1 101 ? -27.356 -8.944 57.751 1.00 65.00 101 LYS A C 1
ATOM 830 O O . LYS A 1 101 ? -27.057 -9.185 58.915 1.00 65.00 101 LYS A O 1
ATOM 835 N N . GLU A 1 102 ? -26.455 -8.531 56.859 1.00 54.19 102 GLU A N 1
ATOM 836 C CA . GLU A 1 102 ? -25.053 -8.253 57.223 1.00 54.19 102 GLU A CA 1
ATOM 837 C C . GLU A 1 102 ? -24.859 -6.903 57.938 1.00 54.19 102 GLU A C 1
ATOM 839 O O . GLU A 1 102 ? -23.842 -6.703 58.605 1.00 54.19 102 GLU A O 1
ATOM 844 N N . PHE A 1 103 ? -25.820 -5.982 57.824 1.00 54.28 103 PHE A N 1
ATOM 845 C CA . PHE A 1 103 ? -25.764 -4.649 58.439 1.00 54.28 103 PHE A CA 1
ATOM 846 C C . PHE A 1 103 ? -26.595 -4.501 59.733 1.00 54.28 103 PHE A C 1
ATOM 848 O O . PHE A 1 103 ? -26.642 -3.400 60.293 1.00 54.28 103 PHE A O 1
ATOM 855 N N . LEU A 1 104 ? -27.205 -5.588 60.227 1.00 47.44 104 LEU A N 1
ATOM 856 C CA . LEU A 1 104 ? -27.938 -5.689 61.503 1.00 47.44 104 LEU A CA 1
ATOM 857 C C . LEU A 1 104 ? -27.165 -6.521 62.537 1.00 47.44 104 LEU A C 1
ATOM 859 O O . LEU A 1 104 ? -27.152 -6.100 63.717 1.00 47.44 104 LEU A O 1
#

pLDDT: mean 73.31, std 13.62, range [42.94, 92.0]

Radius of gyration: 28.95 Å; chains: 1; bounding box: 57×39×86 Å

Foldseek 3Di:
DPPDPPDPPLVVLVVVLVVLVVVLVVLVVCQVPPDPPPVVSVVVNVVSVVVNVVSVVVSVVVVVVVVVVVVVVVVVVVVVVCVVVPADPVNVVVVVVVVVVVVD